Protein AF-A0A1M7K8F2-F1 (afdb_monomer)

Organism: NCBI:txid1419482

Radius of gyration: 27.49 Å; Cα contacts (8 Å, |Δi|>4): 127; chains: 1; bounding box: 49×57×79 Å

Structure (mmCIF, N/CA/C/O backbone):
data_AF-A0A1M7K8F2-F1
#
_entry.id   AF-A0A1M7K8F2-F1
#
loop_
_atom_site.group_PDB
_atom_site.id
_atom_site.type_symbol
_atom_site.label_atom_id
_atom_site.label_alt_id
_atom_site.label_comp_id
_atom_site.label_asym_id
_atom_site.label_entity_id
_atom_site.label_seq_id
_atom_site.pdbx_PDB_ins_code
_atom_site.Cartn_x
_atom_site.Cartn_y
_atom_site.Cartn_z
_atom_site.occupancy
_atom_site.B_iso_or_equiv
_atom_site.auth_seq_id
_atom_site.auth_comp_id
_atom_site.auth_asym_id
_atom_site.auth_atom_id
_atom_site.pdbx_PDB_model_num
ATOM 1 N N . MET A 1 1 ? 11.460 25.717 62.140 1.00 48.34 1 MET A N 1
ATOM 2 C CA . MET A 1 1 ? 11.792 26.849 63.035 1.00 48.34 1 MET A CA 1
ATOM 3 C C . MET A 1 1 ? 12.658 27.794 62.209 1.00 48.34 1 MET A C 1
ATOM 5 O O . MET A 1 1 ? 13.807 27.463 61.993 1.00 48.34 1 MET A O 1
ATOM 9 N N . THR A 1 2 ? 12.064 28.685 61.417 1.00 43.78 2 THR A N 1
ATOM 10 C CA . THR A 1 2 ? 11.869 30.144 61.643 1.00 43.78 2 THR A CA 1
ATOM 11 C C . THR A 1 2 ? 10.745 30.591 60.680 1.00 43.78 2 THR A C 1
ATOM 13 O O . THR A 1 2 ? 10.790 30.205 59.523 1.00 43.78 2 THR A O 1
ATOM 16 N N . ARG A 1 3 ? 9.577 31.144 61.035 1.00 50.84 3 ARG A N 1
ATOM 17 C CA . ARG A 1 3 ? 9.120 32.320 61.807 1.00 50.84 3 ARG A CA 1
ATOM 18 C C . ARG A 1 3 ? 9.377 33.700 61.166 1.00 50.84 3 ARG A C 1
ATOM 20 O O . ARG A 1 3 ? 10.525 34.090 61.003 1.00 50.84 3 ARG A O 1
ATOM 27 N N . TYR A 1 4 ? 8.246 34.414 61.019 1.00 46.47 4 TYR A N 1
ATOM 28 C CA . TYR A 1 4 ? 7.992 35.843 60.751 1.00 46.47 4 TYR A CA 1
ATOM 29 C C . TYR A 1 4 ? 7.941 36.276 59.281 1.00 46.47 4 TYR A C 1
ATOM 31 O O . TYR A 1 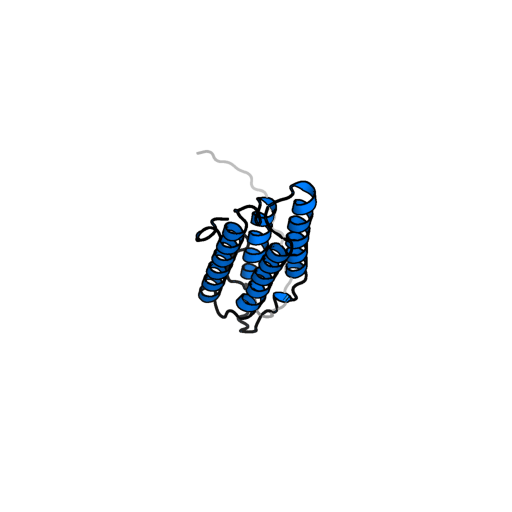4 ? 8.751 35.828 58.487 1.00 46.47 4 TYR A O 1
ATOM 39 N N . LEU A 1 5 ? 7.079 37.192 58.833 1.00 43.78 5 LEU A N 1
ATOM 40 C CA . LEU A 1 5 ? 5.923 37.953 59.353 1.00 43.78 5 LEU A CA 1
ATOM 41 C C . LEU A 1 5 ? 5.702 39.003 58.256 1.00 43.78 5 LEU A C 1
ATOM 43 O O . LEU A 1 5 ? 6.679 39.645 57.914 1.00 43.78 5 LEU A O 1
ATOM 47 N N . PHE A 1 6 ? 4.494 39.214 57.736 1.00 46.34 6 PHE A N 1
ATOM 48 C CA . PHE A 1 6 ? 4.001 40.568 57.441 1.00 46.34 6 PHE A CA 1
ATOM 49 C C . PHE A 1 6 ? 2.495 40.517 57.172 1.00 46.34 6 PHE A C 1
ATOM 51 O O . PHE A 1 6 ? 2.020 39.960 56.188 1.00 46.34 6 PHE A O 1
ATOM 58 N N . LEU A 1 7 ? 1.762 41.085 58.127 1.00 42.31 7 LEU A N 1
ATOM 59 C CA . LEU A 1 7 ? 0.398 41.579 57.991 1.00 42.31 7 LEU A CA 1
ATOM 60 C C . LEU A 1 7 ? 0.389 42.745 57.003 1.00 42.31 7 LEU A C 1
ATOM 62 O O . LEU A 1 7 ? 1.168 43.665 57.213 1.00 42.31 7 LEU A O 1
ATOM 66 N N . PHE A 1 8 ? -0.555 42.774 56.061 1.00 46.88 8 PHE A N 1
ATOM 67 C CA . PHE A 1 8 ? -1.250 44.006 55.680 1.00 46.88 8 PHE A CA 1
ATOM 68 C C . PHE A 1 8 ? -2.679 43.694 55.210 1.00 46.88 8 PHE A C 1
ATOM 70 O O . PHE A 1 8 ? -2.913 42.813 54.388 1.00 46.88 8 PHE A O 1
ATOM 77 N N . PHE A 1 9 ? -3.614 44.431 55.817 1.00 37.81 9 PHE A N 1
ATOM 78 C CA . PHE A 1 9 ? -4.986 44.710 55.384 1.00 37.81 9 PHE A CA 1
ATOM 79 C C . PHE A 1 9 ? -5.056 44.890 53.852 1.00 37.81 9 PHE A C 1
ATOM 81 O O . PHE A 1 9 ? -4.142 45.461 53.272 1.00 37.81 9 PHE A O 1
ATOM 88 N N . THR A 1 10 ? -6.115 44.474 53.159 1.00 49.03 10 THR A N 1
ATOM 89 C CA . THR A 1 10 ? -7.375 45.226 53.139 1.00 49.03 10 THR A CA 1
ATOM 90 C C . THR A 1 10 ? -8.569 44.352 52.752 1.00 49.03 10 THR A C 1
ATOM 92 O O . THR A 1 10 ? -8.575 43.637 51.755 1.00 49.03 10 THR A O 1
ATOM 95 N N . ILE A 1 11 ? -9.627 44.477 53.548 1.00 48.84 11 ILE A N 1
ATOM 96 C CA . ILE A 1 11 ? -10.985 44.078 53.193 1.00 48.84 11 ILE A CA 1
ATOM 97 C C . ILE A 1 11 ? -11.514 45.150 52.237 1.00 48.84 11 ILE A C 1
ATOM 99 O O . ILE A 1 11 ? -11.590 46.316 52.621 1.00 48.84 11 ILE A O 1
ATOM 103 N N . TYR A 1 12 ? -11.897 44.766 51.021 1.00 49.38 12 TYR A N 1
ATOM 104 C CA . TYR A 1 12 ? -12.789 45.573 50.193 1.00 49.38 12 TYR A CA 1
ATOM 105 C C . TYR A 1 12 ? -14.071 44.783 49.954 1.00 49.38 12 TYR A C 1
ATOM 107 O O . TYR A 1 12 ? -14.086 43.753 49.284 1.00 49.38 12 TYR A O 1
ATOM 115 N N . LEU A 1 13 ? -15.143 45.276 50.569 1.00 47.03 13 LEU A N 1
ATOM 116 C CA . LEU A 1 13 ? -16.511 44.896 50.271 1.00 47.03 13 LEU A CA 1
ATOM 117 C C . LEU A 1 13 ? -16.896 45.544 48.941 1.00 47.03 13 LEU A C 1
ATOM 119 O O . LEU A 1 13 ? -16.838 46.764 48.814 1.00 47.03 13 LEU A O 1
ATOM 123 N N . PHE A 1 14 ? -17.365 44.742 47.994 1.00 49.53 14 PHE A N 1
ATOM 124 C CA . PHE A 1 14 ? -18.371 45.195 47.044 1.00 49.53 14 PHE A CA 1
ATOM 125 C C . PHE A 1 14 ? -19.478 44.150 47.005 1.00 49.53 14 PHE A C 1
ATOM 127 O O . PHE A 1 14 ? -19.332 43.066 46.446 1.00 49.53 14 PHE A O 1
ATOM 134 N N . SER A 1 15 ? -20.591 44.493 47.650 1.00 44.72 15 SER A N 1
ATOM 135 C CA . SER A 1 15 ? -21.885 43.904 47.347 1.00 44.72 15 SER A CA 1
ATOM 136 C C . SER A 1 15 ? -22.266 44.287 45.921 1.00 44.72 15 SER A C 1
ATOM 138 O O . SER A 1 15 ? -22.309 45.471 45.593 1.00 44.72 15 SER A O 1
ATOM 140 N N . CYS A 1 16 ? -22.638 43.305 45.110 1.00 41.59 16 CYS A N 1
ATOM 141 C CA . CYS A 1 16 ? -23.714 43.491 44.149 1.00 41.59 16 CYS A CA 1
ATOM 142 C C . CYS A 1 16 ? -24.515 42.188 44.077 1.00 41.59 16 CYS A C 1
ATOM 144 O O . CYS A 1 16 ? -23.969 41.107 43.873 1.00 41.59 16 CYS A O 1
ATOM 146 N N . THR A 1 17 ? -25.805 42.302 44.362 1.00 42.09 17 THR A N 1
ATOM 147 C CA . THR A 1 17 ? -26.803 41.232 44.342 1.00 42.09 17 THR A CA 1
ATOM 148 C C . THR A 1 17 ? -27.355 41.002 42.933 1.00 42.09 17 THR A C 1
ATOM 150 O O . THR A 1 17 ? -27.396 41.934 42.136 1.00 42.09 17 THR A O 1
ATOM 153 N N . GLN A 1 18 ? -27.940 39.807 42.742 1.00 41.94 18 GLN A N 1
ATOM 154 C CA . GLN A 1 18 ? -28.848 39.381 41.653 1.00 41.94 18 GLN A CA 1
ATOM 155 C C . GLN A 1 18 ? -28.118 38.882 40.384 1.00 41.94 18 GLN A C 1
ATOM 157 O O . GLN A 1 18 ? -27.240 39.549 39.869 1.00 41.94 18 GLN A O 1
ATOM 162 N N . THR A 1 19 ? -28.385 37.706 39.803 1.00 33.41 19 THR A N 1
ATOM 163 C CA . THR A 1 19 ? -29.637 36.940 39.703 1.00 33.41 19 THR A CA 1
ATOM 164 C C . THR A 1 19 ? -29.328 35.452 39.484 1.00 33.41 19 THR A C 1
ATOM 166 O O . THR A 1 19 ? -28.382 35.091 38.794 1.00 33.41 19 THR A O 1
ATOM 169 N N . ARG A 1 20 ? -30.169 34.603 40.071 1.00 33.69 20 ARG A N 1
ATOM 170 C CA . ARG A 1 20 ? -30.313 33.158 39.851 1.00 33.69 20 ARG A CA 1
ATOM 171 C C . ARG A 1 20 ? -30.561 32.846 38.366 1.00 33.69 20 ARG A C 1
ATOM 173 O O . ARG A 1 20 ? -31.420 33.500 37.789 1.00 33.69 20 ARG A O 1
ATOM 180 N N . ASN A 1 21 ? -29.871 31.854 37.795 1.00 34.22 21 ASN A N 1
ATOM 181 C CA . ASN A 1 21 ? -30.407 30.877 36.832 1.00 34.22 21 ASN A CA 1
ATOM 182 C C . ASN A 1 21 ? -29.383 29.763 36.548 1.00 34.22 21 ASN A C 1
ATOM 184 O O . ASN A 1 21 ? -28.180 29.959 36.680 1.00 34.22 21 ASN A O 1
ATOM 188 N N . ASN A 1 22 ? -29.942 28.594 36.252 1.00 35.78 22 ASN A N 1
ATOM 189 C CA . ASN A 1 22 ? -29.397 27.245 36.365 1.00 35.78 22 ASN A CA 1
ATOM 190 C C . ASN A 1 22 ? -28.173 26.914 35.495 1.00 35.78 22 ASN A C 1
ATOM 192 O O . ASN A 1 22 ? -28.022 27.437 34.396 1.00 35.78 22 ASN A O 1
ATOM 196 N N . ASP A 1 23 ? -27.387 25.973 36.027 1.00 39.06 23 ASP A N 1
ATOM 197 C CA . ASP A 1 23 ? -26.801 24.782 35.399 1.00 39.06 23 ASP A CA 1
ATOM 198 C C . ASP A 1 23 ? -26.534 24.801 33.887 1.00 39.06 23 ASP A C 1
ATOM 200 O O . ASP A 1 23 ? -27.443 24.910 33.069 1.00 39.06 23 ASP A O 1
ATOM 204 N N . ILE A 1 24 ? -25.283 24.516 33.522 1.00 41.41 24 ILE A N 1
ATOM 205 C CA . ILE A 1 24 ? -24.857 23.222 32.955 1.00 41.41 24 ILE A CA 1
ATOM 206 C C . ILE A 1 24 ? -23.354 23.352 32.674 1.00 41.41 24 ILE A C 1
ATOM 208 O O . ILE A 1 24 ? -22.915 24.066 31.774 1.00 41.41 24 ILE A O 1
ATOM 212 N N . SER A 1 25 ? -22.550 22.655 33.472 1.00 41.16 25 SER A N 1
ATOM 213 C CA . SER A 1 25 ? -21.212 22.237 33.073 1.00 41.16 25 SER A CA 1
ATOM 214 C C . SER A 1 25 ? -21.362 21.268 31.904 1.00 41.16 25 SER A C 1
ATOM 216 O O . SER A 1 25 ? -21.952 20.204 32.082 1.00 41.16 25 SER A O 1
ATOM 218 N N . ASN A 1 26 ? -20.837 21.613 30.731 1.00 34.97 26 ASN A N 1
ATOM 219 C CA . ASN A 1 26 ? -20.597 20.618 29.697 1.00 34.97 26 ASN A CA 1
ATOM 220 C C . ASN A 1 26 ? -19.112 20.628 29.351 1.00 34.97 26 ASN A C 1
ATOM 222 O O . ASN A 1 26 ? -18.617 21.481 28.614 1.00 34.97 26 ASN A O 1
ATOM 226 N N . GLU A 1 27 ? -18.410 19.684 29.971 1.00 35.28 27 GLU A N 1
ATOM 227 C CA . GLU A 1 27 ? -17.186 19.104 29.445 1.00 35.28 27 GLU A CA 1
ATOM 228 C C . GLU A 1 27 ? -17.454 18.734 27.982 1.00 35.28 27 GLU A C 1
ATOM 230 O O . GLU A 1 27 ? -18.367 17.964 27.695 1.00 35.28 27 GLU A O 1
ATOM 235 N N . ASN A 1 28 ? -16.695 19.288 27.035 1.00 37.31 28 ASN A N 1
ATOM 236 C CA . ASN A 1 28 ? -16.722 18.777 25.667 1.00 37.31 28 ASN A CA 1
ATOM 237 C C . ASN A 1 28 ? -15.988 17.435 25.656 1.00 37.31 28 ASN A C 1
ATOM 239 O O . ASN A 1 28 ? -14.801 17.335 25.358 1.00 37.31 28 ASN A O 1
ATOM 243 N N . THR A 1 29 ? -16.735 16.411 26.052 1.00 36.47 29 THR A N 1
ATOM 244 C CA . THR A 1 29 ? -16.447 15.003 25.859 1.00 36.47 29 THR A CA 1
ATOM 245 C C . THR A 1 29 ? -16.187 14.761 24.375 1.00 36.47 29 THR A C 1
ATOM 247 O O . THR A 1 29 ? -16.980 15.169 23.524 1.00 36.47 29 THR A O 1
ATOM 250 N N . HIS A 1 30 ? -15.089 14.067 24.075 1.00 46.69 30 HIS A N 1
ATOM 251 C CA . HIS A 1 30 ? -14.879 13.379 22.807 1.00 46.69 30 HIS A CA 1
ATOM 252 C C . HIS A 1 30 ? -16.134 12.570 22.458 1.00 46.69 30 HIS A C 1
ATOM 254 O O . HIS A 1 30 ? -16.370 11.494 23.008 1.00 46.69 30 HIS A O 1
ATOM 260 N N . GLN A 1 31 ? -16.964 13.097 21.559 1.00 37.50 31 GLN A N 1
ATOM 261 C CA . GLN A 1 31 ? -18.094 12.355 21.026 1.00 37.50 31 GLN A CA 1
ATOM 262 C C . GLN A 1 31 ? -17.580 11.402 19.955 1.00 37.50 31 GLN A C 1
ATOM 264 O O . GLN A 1 31 ? -17.405 11.747 18.789 1.00 37.50 31 GLN A O 1
ATOM 269 N N . HIS A 1 32 ? -17.333 10.178 20.407 1.00 45.66 32 HIS A N 1
ATOM 270 C CA . HIS A 1 32 ? -17.254 8.979 19.596 1.00 45.66 32 HIS A CA 1
ATOM 271 C C . HIS A 1 32 ? -18.596 8.781 18.872 1.00 45.66 32 HIS A C 1
ATOM 273 O O . HIS A 1 32 ? -19.547 8.218 19.420 1.00 45.66 32 HIS A O 1
ATOM 279 N N . MET A 1 33 ? -18.689 9.282 17.641 1.00 36.75 33 MET A N 1
ATOM 280 C CA . MET A 1 33 ? -19.826 9.034 16.761 1.00 36.75 33 MET A CA 1
ATOM 281 C C . MET A 1 33 ? -19.588 7.711 16.029 1.00 36.75 33 MET A C 1
ATOM 283 O O . MET A 1 33 ? -18.905 7.654 15.010 1.00 36.75 33 MET A O 1
ATOM 287 N N . SER A 1 34 ? -20.154 6.631 16.569 1.00 49.41 34 SER A N 1
ATOM 288 C CA . SER A 1 34 ? -20.313 5.367 15.849 1.00 49.41 34 SER A CA 1
ATOM 289 C C . SER A 1 34 ? -21.293 5.592 14.697 1.00 49.41 34 SER A C 1
ATOM 291 O O . SER A 1 34 ? -22.508 5.603 14.895 1.00 49.41 34 SER A O 1
ATOM 293 N N . VAL A 1 35 ? -20.767 5.807 13.491 1.00 46.41 35 VAL A N 1
ATOM 294 C CA . VAL A 1 35 ? -21.558 5.733 12.263 1.00 46.41 35 VAL A CA 1
ATOM 295 C C . VAL A 1 35 ? -21.037 4.557 11.462 1.00 46.41 35 VAL A C 1
ATOM 297 O O . VAL A 1 35 ? -19.939 4.584 10.914 1.00 46.41 35 VAL A O 1
ATOM 300 N N . ASN A 1 36 ? -21.849 3.506 11.407 1.00 53.09 36 ASN A N 1
ATOM 301 C CA . ASN A 1 36 ? -21.636 2.325 10.581 1.00 53.09 36 ASN A CA 1
ATOM 302 C C . ASN A 1 36 ? -21.907 2.657 9.098 1.00 53.09 36 ASN A C 1
ATOM 304 O O . ASN A 1 36 ? -22.768 2.067 8.447 1.00 53.09 36 ASN A O 1
ATOM 308 N N . THR A 1 37 ? -21.231 3.682 8.581 1.00 58.94 37 THR A N 1
ATOM 309 C CA . THR A 1 37 ? -21.258 4.080 7.176 1.00 58.94 37 THR A CA 1
ATOM 310 C C . THR A 1 37 ? -19.892 3.823 6.581 1.00 58.94 37 THR A C 1
ATOM 312 O O . THR A 1 37 ? -18.881 4.335 7.058 1.00 58.94 37 THR A O 1
ATOM 315 N N . LYS A 1 38 ? -19.889 3.032 5.510 1.00 77.31 38 LYS A N 1
ATOM 316 C CA . LYS A 1 38 ? -18.788 2.901 4.558 1.00 77.31 38 LYS A CA 1
ATOM 317 C C . LYS A 1 38 ? -18.100 4.261 4.355 1.00 77.31 38 LYS A C 1
ATOM 319 O O . LYS A 1 38 ? -18.762 5.222 3.970 1.00 77.31 38 LYS A O 1
ATOM 324 N N . LEU A 1 39 ? -16.799 4.330 4.632 1.00 87.44 39 LEU A N 1
ATOM 325 C CA . LEU A 1 39 ? -15.990 5.529 4.406 1.00 87.44 39 LEU A CA 1
ATOM 326 C C . LEU A 1 39 ? -15.353 5.399 3.027 1.00 87.44 39 LEU A C 1
ATOM 328 O O . LEU A 1 39 ? -14.716 4.387 2.733 1.00 87.44 39 LEU A O 1
ATOM 332 N N . ASP A 1 40 ? -15.532 6.409 2.187 1.00 91.31 40 ASP A N 1
ATOM 333 C CA . ASP A 1 40 ? -14.996 6.406 0.830 1.00 91.31 40 ASP A CA 1
ATOM 334 C C . ASP A 1 40 ? -13.534 6.868 0.805 1.00 91.31 40 ASP A C 1
ATOM 336 O O . ASP A 1 40 ? -13.217 8.001 0.452 1.00 91.31 40 ASP A O 1
ATOM 340 N N . LEU A 1 41 ? -12.634 5.978 1.223 1.00 90.94 41 LEU A N 1
ATOM 341 C CA . LEU A 1 41 ? -11.194 6.243 1.251 1.00 90.94 41 LEU A CA 1
ATOM 342 C C . LEU A 1 41 ? -10.577 6.340 -0.151 1.00 90.94 41 LEU A C 1
ATOM 344 O O . LEU A 1 41 ? -9.566 7.011 -0.324 1.00 90.94 41 LEU A O 1
ATOM 348 N N . ARG A 1 42 ? -11.178 5.691 -1.158 1.00 88.31 42 ARG A N 1
ATOM 349 C CA . ARG A 1 42 ? -10.641 5.658 -2.528 1.00 88.31 42 ARG A CA 1
ATOM 350 C C . ARG A 1 42 ? -10.731 7.017 -3.228 1.00 88.31 42 ARG A C 1
ATOM 352 O O . ARG A 1 42 ? -9.969 7.266 -4.155 1.00 88.31 42 ARG A O 1
ATOM 359 N N . HIS A 1 43 ? -11.640 7.885 -2.793 1.00 93.38 43 HIS A N 1
ATOM 360 C CA . HIS A 1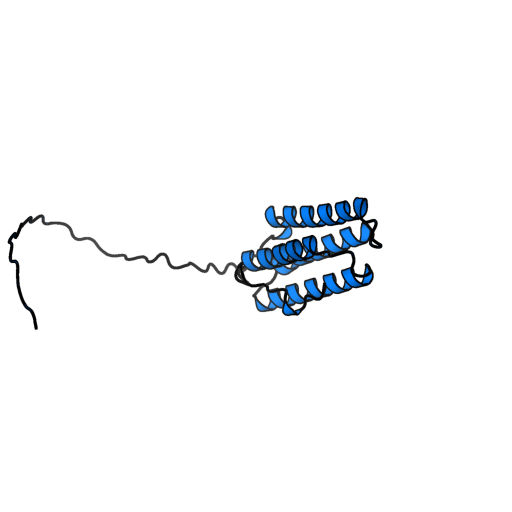 43 ? -11.778 9.245 -3.318 1.00 93.38 43 HIS A CA 1
ATOM 361 C C . HIS A 1 43 ? -11.268 10.319 -2.345 1.00 93.38 43 HIS A C 1
ATOM 363 O O . HIS A 1 43 ? -11.414 11.510 -2.621 1.00 93.38 43 HIS A O 1
ATOM 369 N N . ASP A 1 44 ? -10.656 9.927 -1.221 1.00 96.56 44 ASP A N 1
ATOM 370 C CA . ASP A 1 44 ? -9.984 10.873 -0.331 1.00 96.56 44 ASP A CA 1
ATOM 371 C C . ASP A 1 44 ? -8.782 11.483 -1.063 1.00 96.56 44 ASP A C 1
ATOM 373 O O . ASP A 1 44 ? -7.882 10.775 -1.512 1.00 96.56 44 ASP A O 1
ATOM 377 N N . SER A 1 45 ? -8.767 12.810 -1.204 1.00 96.81 45 SER A N 1
ATOM 378 C CA . SER A 1 45 ? -7.769 13.500 -2.024 1.00 96.81 45 SER A CA 1
ATOM 379 C C . SER A 1 45 ? -6.336 13.284 -1.540 1.00 96.81 45 SER A C 1
ATOM 381 O O . SER A 1 45 ? -5.426 13.264 -2.364 1.00 96.81 45 SER A O 1
ATOM 383 N N . ALA A 1 46 ? -6.124 13.121 -0.228 1.00 97.06 46 ALA A N 1
ATOM 384 C CA . ALA A 1 46 ? -4.793 12.863 0.311 1.00 97.06 46 ALA A CA 1
ATOM 385 C C . ALA A 1 46 ? -4.336 11.440 -0.035 1.00 97.06 46 ALA A C 1
ATOM 387 O O . ALA A 1 46 ? -3.203 11.256 -0.467 1.00 97.06 46 ALA A O 1
ATOM 388 N N . MET A 1 47 ? -5.229 10.450 0.074 1.00 98.19 47 MET A N 1
ATOM 389 C CA . MET A 1 47 ? -4.924 9.063 -0.305 1.00 98.19 47 MET A CA 1
ATOM 390 C C . MET A 1 47 ? -4.665 8.929 -1.811 1.00 98.19 47 MET A C 1
ATOM 392 O O . MET A 1 47 ? -3.715 8.264 -2.219 1.00 98.19 47 MET A O 1
ATOM 396 N N . VAL A 1 48 ? -5.473 9.602 -2.637 1.00 98.00 48 VAL A N 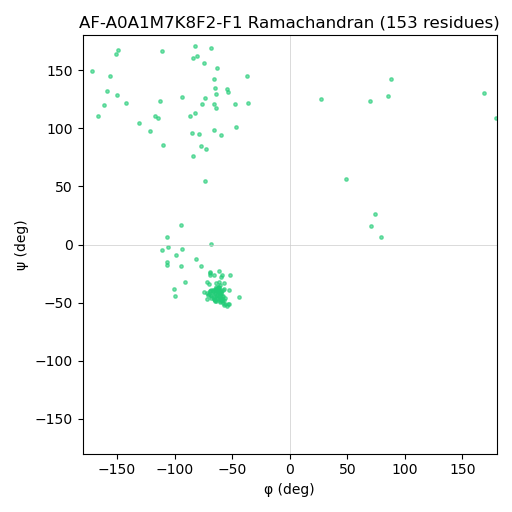1
ATOM 397 C CA . VAL A 1 48 ? -5.295 9.631 -4.097 1.00 98.00 48 VAL A CA 1
ATOM 398 C C . VAL A 1 48 ? -3.968 10.289 -4.478 1.00 98.00 48 VAL A C 1
ATOM 400 O O . VAL A 1 48 ? -3.261 9.762 -5.334 1.00 98.00 48 VAL A O 1
ATOM 403 N N . SER A 1 49 ? -3.615 11.411 -3.838 1.00 98.38 49 SER A N 1
ATOM 404 C CA . SER A 1 49 ? -2.327 12.075 -4.071 1.00 98.38 49 SER A CA 1
ATOM 405 C C . SER A 1 49 ? -1.166 11.151 -3.725 1.00 98.38 49 SER A C 1
ATOM 407 O O . SER A 1 49 ? -0.294 10.950 -4.559 1.00 98.38 49 SER A O 1
ATOM 409 N N . LEU A 1 50 ? -1.202 10.518 -2.550 1.00 98.62 50 LEU A N 1
ATOM 410 C CA . LEU A 1 50 ? -0.114 9.667 -2.077 1.00 98.62 50 LEU A CA 1
ATOM 411 C C . LEU A 1 50 ? 0.096 8.429 -2.965 1.00 98.62 50 LEU A C 1
ATOM 413 O O . LEU A 1 50 ? 1.232 8.087 -3.274 1.00 98.62 50 LEU A O 1
ATOM 417 N N . ILE A 1 51 ? -0.974 7.796 -3.465 1.00 98.75 51 ILE A N 1
ATOM 418 C CA . ILE A 1 51 ? -0.851 6.731 -4.481 1.00 98.75 51 ILE A CA 1
ATOM 419 C C . ILE A 1 51 ? -0.207 7.270 -5.770 1.00 98.75 51 ILE A C 1
ATOM 421 O O . ILE A 1 51 ? 0.639 6.600 -6.369 1.00 98.75 51 ILE A O 1
ATOM 425 N N . GLY A 1 52 ? -0.587 8.478 -6.197 1.00 98.62 52 GLY A N 1
ATOM 426 C CA . GLY A 1 52 ? 0.021 9.153 -7.344 1.00 98.62 52 GLY A CA 1
ATOM 427 C C . GLY A 1 52 ? 1.515 9.427 -7.153 1.00 98.62 52 GLY A C 1
ATOM 428 O O . GLY A 1 52 ? 2.299 9.208 -8.081 1.00 98.62 52 GLY A O 1
ATOM 429 N N . ASP A 1 53 ? 1.913 9.836 -5.951 1.00 98.69 53 ASP A N 1
ATOM 430 C CA . ASP A 1 53 ? 3.304 10.105 -5.584 1.00 98.69 53 ASP A CA 1
ATOM 431 C C . ASP A 1 53 ? 4.125 8.808 -5.541 1.00 98.69 53 ASP A C 1
ATOM 433 O O . ASP A 1 53 ? 5.200 8.748 -6.141 1.00 98.69 53 ASP A O 1
ATOM 437 N N . ILE A 1 54 ? 3.581 7.729 -4.961 1.00 98.75 54 ILE A N 1
ATOM 438 C CA . ILE A 1 54 ? 4.189 6.387 -4.983 1.00 98.75 54 ILE A CA 1
ATOM 439 C C . ILE A 1 54 ? 4.438 5.937 -6.426 1.00 98.75 54 ILE A C 1
ATOM 441 O O . ILE A 1 54 ? 5.565 5.580 -6.778 1.00 98.75 54 ILE A O 1
ATOM 445 N N . LYS A 1 55 ? 3.412 6.009 -7.287 1.00 98.75 55 LYS A N 1
ATOM 446 C CA . LYS A 1 55 ? 3.521 5.632 -8.705 1.00 98.75 55 LYS A CA 1
ATOM 447 C C . LYS A 1 55 ? 4.582 6.460 -9.428 1.00 98.75 55 LYS A C 1
ATOM 449 O O . LYS A 1 55 ? 5.414 5.906 -10.142 1.00 98.75 55 LYS A O 1
ATOM 454 N N . THR A 1 56 ? 4.544 7.779 -9.258 1.00 98.56 56 THR A N 1
ATOM 455 C CA . THR A 1 56 ? 5.490 8.701 -9.903 1.00 98.56 56 THR A CA 1
ATOM 456 C C . THR A 1 56 ? 6.918 8.415 -9.462 1.00 98.56 56 THR A C 1
ATOM 458 O O . THR A 1 56 ? 7.826 8.411 -10.288 1.00 98.56 56 THR A O 1
ATOM 461 N N . SER A 1 57 ? 7.109 8.130 -8.177 1.00 98.25 57 SER A N 1
ATOM 462 C CA . SER A 1 57 ? 8.411 7.822 -7.602 1.00 98.25 57 SER A CA 1
ATOM 463 C C . SER A 1 57 ? 8.988 6.510 -8.152 1.00 98.25 57 SER A C 1
ATOM 465 O O . SER A 1 57 ? 10.130 6.497 -8.609 1.00 98.25 57 SER A O 1
ATOM 467 N N . MET A 1 58 ? 8.183 5.440 -8.232 1.00 98.31 58 MET A N 1
ATOM 468 C CA . MET A 1 58 ? 8.599 4.171 -8.855 1.00 98.31 58 MET A CA 1
ATOM 469 C C . MET A 1 58 ? 8.960 4.356 -10.337 1.00 98.31 58 MET A C 1
ATOM 471 O O . MET A 1 58 ? 10.048 3.988 -10.769 1.00 98.31 58 MET A O 1
ATOM 475 N N . LEU A 1 59 ? 8.095 5.007 -11.122 1.00 98.25 59 LEU A N 1
ATOM 476 C CA . LEU A 1 59 ? 8.383 5.269 -12.539 1.00 98.25 59 LEU A CA 1
ATOM 477 C C . LEU A 1 59 ? 9.629 6.148 -12.722 1.00 98.25 59 LEU A C 1
ATOM 479 O O . LEU A 1 59 ? 10.423 5.910 -13.626 1.00 98.25 59 LEU A O 1
ATOM 483 N N . GLY A 1 60 ? 9.830 7.140 -11.853 1.00 97.75 60 GLY A N 1
ATOM 484 C CA . GLY A 1 60 ? 11.020 7.987 -11.870 1.00 97.75 60 GLY A CA 1
ATOM 485 C C . GLY A 1 60 ? 12.303 7.205 -11.588 1.00 97.75 60 GLY A C 1
ATOM 486 O O . GLY A 1 60 ? 13.321 7.445 -12.236 1.00 97.75 60 GLY A O 1
ATOM 487 N N . TYR A 1 61 ? 12.256 6.234 -10.674 1.00 96.56 61 TYR A N 1
ATOM 488 C CA . TYR A 1 61 ? 13.395 5.362 -10.393 1.00 96.56 61 TYR A CA 1
ATOM 489 C C . TYR A 1 61 ? 13.780 4.504 -11.605 1.00 96.56 61 TYR A C 1
ATOM 491 O O . TYR A 1 61 ? 14.971 4.331 -11.874 1.00 96.56 61 TYR A O 1
ATOM 499 N N . MET A 1 62 ? 12.802 4.043 -12.395 1.00 97.19 62 MET A N 1
ATOM 500 C CA . MET A 1 62 ? 13.066 3.257 -13.608 1.00 97.19 62 MET A CA 1
ATOM 501 C C . ME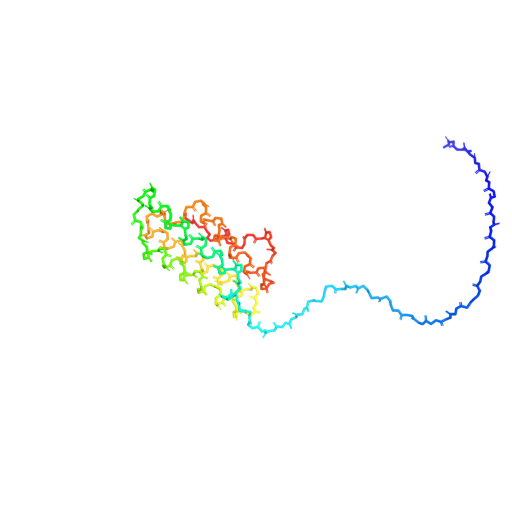T A 1 62 ? 13.964 3.984 -14.619 1.00 97.19 62 MET A C 1
ATOM 503 O O . MET A 1 62 ? 14.842 3.366 -15.228 1.00 97.19 62 MET A O 1
ATOM 507 N N . GLU A 1 63 ? 13.774 5.295 -14.769 1.00 95.50 63 GLU A N 1
ATOM 508 C CA . GLU A 1 63 ? 14.550 6.138 -15.690 1.00 95.50 63 GLU A CA 1
ATOM 509 C C . GLU A 1 63 ? 16.007 6.326 -15.243 1.00 95.50 63 GLU A C 1
ATOM 511 O O . GLU A 1 63 ? 16.880 6.597 -16.068 1.00 95.50 63 GLU A O 1
ATOM 516 N N . ILE A 1 64 ? 16.277 6.193 -13.941 1.00 94.00 64 ILE A N 1
ATOM 517 C CA . ILE A 1 64 ? 17.588 6.478 -13.343 1.00 94.00 64 ILE A CA 1
ATOM 518 C C . ILE A 1 64 ? 18.392 5.194 -13.125 1.00 94.00 64 ILE A C 1
ATOM 520 O O . ILE A 1 64 ? 19.593 5.166 -13.389 1.00 94.00 64 ILE A O 1
ATOM 524 N N . ALA A 1 65 ? 17.747 4.150 -12.606 1.00 95.06 65 ALA A N 1
ATOM 525 C CA . ALA A 1 65 ? 18.417 2.953 -12.108 1.00 95.06 65 ALA A CA 1
ATOM 526 C C . ALA A 1 65 ? 18.267 1.730 -13.020 1.00 95.06 65 ALA A C 1
ATOM 528 O O . ALA A 1 65 ? 19.021 0.774 -12.857 1.00 95.06 65 ALA A O 1
ATOM 529 N N . HIS A 1 66 ? 17.332 1.761 -13.977 1.00 94.88 66 HIS A N 1
ATOM 530 C CA . HIS A 1 66 ? 17.030 0.640 -14.876 1.00 94.88 66 HIS A CA 1
ATOM 531 C C . HIS A 1 66 ? 16.840 -0.706 -14.138 1.00 94.88 66 HIS A C 1
ATOM 533 O O . HIS A 1 66 ? 17.555 -1.669 -14.426 1.00 94.88 66 HIS A O 1
ATOM 539 N N . PRO A 1 67 ? 15.905 -0.771 -13.172 1.00 96.19 67 PRO A N 1
ATOM 540 C CA . PRO A 1 67 ? 15.622 -1.980 -12.412 1.00 96.19 67 PRO A CA 1
ATOM 541 C C . PRO A 1 67 ? 14.980 -3.060 -13.292 1.00 96.19 67 PRO A C 1
ATOM 543 O O . PRO A 1 67 ? 14.552 -2.806 -14.420 1.00 96.19 67 PRO A O 1
ATOM 546 N N . GLU A 1 68 ? 14.883 -4.274 -12.756 1.00 94.69 68 GLU A N 1
ATOM 547 C CA . GLU A 1 68 ? 14.297 -5.419 -13.462 1.00 94.69 68 GLU A CA 1
ATOM 548 C C . GLU A 1 68 ? 12.761 -5.385 -13.501 1.00 94.69 68 GLU A C 1
ATOM 550 O O . GLU A 1 68 ? 12.156 -6.044 -14.350 1.00 94.69 68 GLU A O 1
ATOM 555 N N . TYR A 1 69 ? 12.125 -4.607 -12.619 1.00 97.62 69 TYR A N 1
ATOM 556 C CA . TYR A 1 69 ? 10.674 -4.452 -12.616 1.00 97.62 69 TYR A CA 1
ATOM 557 C C . TYR A 1 69 ? 10.182 -3.563 -13.761 1.00 97.62 69 TYR A C 1
ATOM 559 O O . TYR A 1 69 ? 10.886 -2.706 -14.301 1.00 97.62 69 TYR A O 1
ATOM 567 N N . THR A 1 70 ? 8.921 -3.757 -14.126 1.00 98.25 70 THR A N 1
ATOM 568 C CA . THR A 1 70 ? 8.278 -3.100 -15.261 1.00 98.25 70 THR A CA 1
ATOM 569 C C . THR A 1 70 ? 7.215 -2.100 -14.814 1.00 98.25 70 THR A C 1
ATOM 571 O O . THR A 1 70 ? 6.719 -2.132 -13.690 1.00 98.25 70 THR A O 1
ATOM 574 N N . ALA A 1 71 ? 6.770 -1.245 -15.737 1.00 98.38 71 ALA A N 1
ATOM 575 C CA . ALA A 1 71 ? 5.626 -0.368 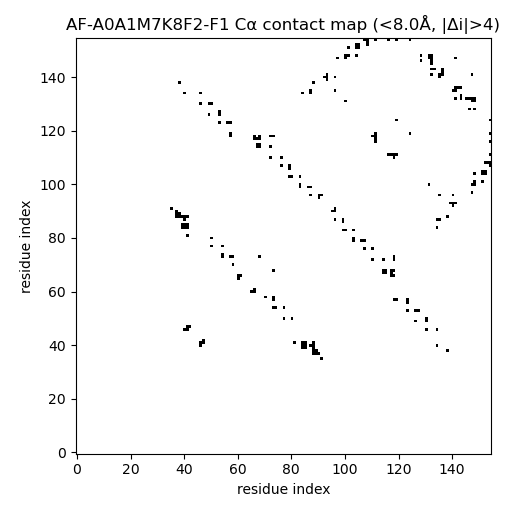-15.490 1.00 98.38 71 ALA A CA 1
ATOM 576 C C . ALA A 1 71 ? 4.343 -1.152 -15.134 1.00 98.38 71 ALA A C 1
ATOM 578 O O . ALA A 1 71 ? 3.492 -0.634 -14.416 1.00 98.38 71 ALA A O 1
ATOM 579 N N . ALA A 1 72 ? 4.219 -2.406 -15.589 1.00 98.56 72 ALA A N 1
ATOM 580 C CA . ALA A 1 72 ? 3.099 -3.268 -15.220 1.00 98.56 72 ALA A CA 1
ATOM 581 C C . ALA A 1 72 ? 3.162 -3.698 -13.745 1.00 98.56 72 ALA A C 1
ATOM 583 O O . ALA A 1 72 ? 2.120 -3.798 -13.101 1.00 98.56 72 ALA A O 1
ATOM 584 N N . ASP A 1 73 ? 4.361 -3.896 -13.192 1.00 98.56 73 ASP A N 1
ATOM 585 C CA . ASP A 1 73 ? 4.546 -4.196 -11.767 1.00 98.56 73 ASP A CA 1
ATOM 586 C C . ASP A 1 73 ? 4.194 -2.974 -10.907 1.00 98.56 73 ASP A C 1
ATOM 588 O O . ASP A 1 73 ? 3.501 -3.103 -9.897 1.00 98.56 73 ASP A O 1
ATOM 592 N N . VAL A 1 74 ? 4.560 -1.769 -11.363 1.00 98.75 74 VAL A N 1
ATOM 593 C CA . VAL A 1 74 ? 4.140 -0.503 -10.735 1.00 98.75 74 VAL A CA 1
ATOM 594 C C . VAL A 1 74 ? 2.617 -0.355 -10.751 1.00 98.75 74 VAL A C 1
ATOM 596 O O . VAL A 1 74 ? 2.010 -0.047 -9.724 1.00 98.75 74 VAL A O 1
ATOM 599 N N . ASP A 1 75 ? 1.973 -0.605 -11.893 1.00 98.81 75 ASP A N 1
ATOM 600 C CA . ASP A 1 75 ? 0.512 -0.562 -11.992 1.00 98.81 75 ASP A CA 1
ATOM 601 C C . ASP A 1 75 ? -0.148 -1.606 -11.080 1.00 98.81 75 ASP A C 1
ATOM 603 O O . ASP A 1 75 ? -1.174 -1.325 -10.458 1.00 98.81 75 ASP A O 1
ATOM 607 N N . HIS A 1 76 ? 0.454 -2.787 -10.926 1.00 98.81 76 HIS A N 1
ATOM 608 C CA . HIS A 1 76 ? -0.041 -3.806 -10.006 1.00 98.81 76 HIS A CA 1
ATOM 609 C C . HIS A 1 76 ? 0.085 -3.368 -8.540 1.00 98.81 76 HIS A C 1
ATOM 611 O O . HIS A 1 76 ? -0.856 -3.560 -7.767 1.00 98.81 76 HIS A O 1
ATOM 617 N N . CYS A 1 77 ? 1.186 -2.710 -8.164 1.00 98.81 77 CYS A N 1
ATOM 618 C CA . CYS A 1 77 ? 1.322 -2.104 -6.841 1.00 98.81 77 CYS A CA 1
ATOM 619 C C . CYS A 1 77 ? 0.190 -1.100 -6.589 1.00 98.81 77 CYS A C 1
ATOM 621 O O . CYS A 1 77 ? -0.491 -1.177 -5.568 1.00 98.81 77 CYS A O 1
ATOM 623 N N . VAL A 1 78 ? -0.077 -0.206 -7.544 1.00 98.81 78 VAL A N 1
ATOM 624 C CA . VAL A 1 78 ? -1.166 0.780 -7.447 1.00 98.81 78 VAL A CA 1
ATOM 625 C C . VAL A 1 78 ? -2.523 0.104 -7.263 1.00 98.81 78 VAL A C 1
ATOM 627 O O . VAL A 1 78 ? -3.290 0.507 -6.389 1.00 98.81 78 VAL A O 1
ATOM 630 N N . VAL A 1 79 ? -2.807 -0.959 -8.020 1.00 98.81 79 VAL A N 1
ATOM 631 C CA . VAL A 1 79 ? -4.048 -1.735 -7.870 1.00 98.81 79 VAL A CA 1
ATOM 632 C C . VAL A 1 79 ? -4.179 -2.312 -6.459 1.00 98.81 79 VAL A C 1
ATOM 634 O O . VAL A 1 79 ? -5.246 -2.186 -5.860 1.00 98.81 79 VAL A O 1
ATOM 637 N N . ILE A 1 80 ? -3.112 -2.881 -5.887 1.00 98.88 80 ILE A N 1
ATOM 638 C CA . ILE A 1 80 ? -3.131 -3.411 -4.512 1.00 98.88 80 ILE A CA 1
ATOM 639 C C . ILE A 1 80 ? -3.476 -2.305 -3.500 1.00 98.88 80 ILE A C 1
ATOM 641 O O . ILE A 1 80 ? -4.281 -2.529 -2.591 1.00 98.88 80 ILE A O 1
ATOM 645 N N . LEU A 1 81 ? -2.917 -1.104 -3.666 1.00 98.81 81 LEU A N 1
ATOM 646 C CA . LEU A 1 81 ? -3.184 0.033 -2.780 1.00 98.81 81 LEU A CA 1
ATOM 647 C C . LEU A 1 81 ? -4.621 0.566 -2.935 1.00 98.81 81 LEU A C 1
ATOM 649 O O . LEU A 1 81 ? -5.287 0.860 -1.941 1.00 98.81 81 LEU A O 1
ATOM 653 N N . GLU A 1 82 ? -5.154 0.639 -4.155 1.00 98.62 82 GLU A N 1
ATOM 654 C CA . GLU A 1 82 ? -6.555 1.023 -4.382 1.00 98.62 82 GLU A CA 1
ATOM 655 C C . GLU A 1 82 ? -7.551 -0.016 -3.834 1.00 98.62 82 GLU A C 1
ATOM 657 O O . GLU A 1 82 ? -8.598 0.339 -3.269 1.00 98.62 82 GLU A O 1
ATOM 662 N N . GLU A 1 83 ? -7.231 -1.306 -3.977 1.00 98.69 83 GLU A N 1
ATOM 663 C CA . GLU A 1 83 ? -7.987 -2.407 -3.377 1.00 98.69 83 GLU A CA 1
ATOM 664 C C . GLU A 1 83 ? -8.002 -2.289 -1.852 1.00 98.69 83 GLU A C 1
ATOM 666 O O . GLU A 1 83 ? -9.060 -2.445 -1.231 1.00 98.69 83 GLU A O 1
ATOM 671 N N . TYR A 1 84 ? -6.858 -1.969 -1.243 1.00 98.69 84 TYR A N 1
ATOM 672 C CA . TYR A 1 84 ? -6.755 -1.725 0.191 1.00 98.69 84 TYR A CA 1
ATOM 673 C C . TYR A 1 84 ? -7.705 -0.610 0.646 1.00 98.69 84 TYR A C 1
ATOM 675 O O . TYR A 1 84 ? -8.540 -0.846 1.519 1.00 98.69 84 TYR A O 1
ATOM 683 N N . LEU A 1 85 ? -7.673 0.568 0.012 1.00 98.56 85 LEU A N 1
ATOM 684 C CA . LEU A 1 85 ? -8.560 1.681 0.383 1.00 98.56 85 LEU A CA 1
ATOM 685 C C . LEU A 1 85 ? -10.044 1.311 0.239 1.00 98.56 85 LEU A C 1
ATOM 687 O O . LEU A 1 85 ? -10.867 1.647 1.093 1.00 98.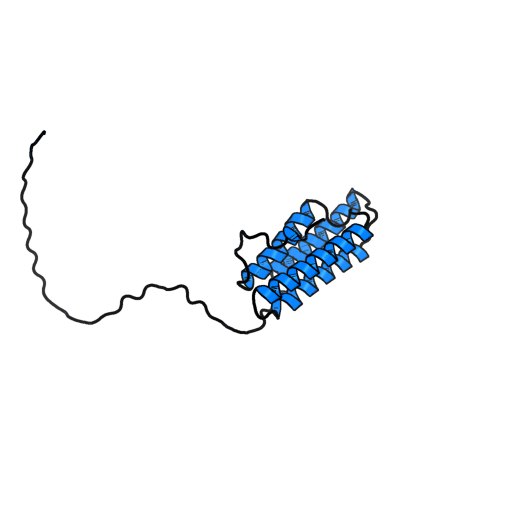56 85 LEU A O 1
ATOM 691 N N . THR A 1 86 ? -10.395 0.581 -0.820 1.00 97.88 86 THR A N 1
ATOM 692 C CA . THR A 1 86 ? -11.775 0.139 -1.073 1.00 97.88 86 THR A CA 1
ATOM 693 C C . THR A 1 86 ? -12.267 -0.845 -0.011 1.00 97.88 86 THR A C 1
ATOM 695 O O . THR A 1 86 ? -13.386 -0.721 0.505 1.00 97.88 86 THR A O 1
ATOM 698 N N . THR A 1 87 ? -11.438 -1.839 0.307 1.00 98.00 87 THR A N 1
ATOM 699 C CA . THR A 1 87 ? -11.773 -2.909 1.253 1.00 98.00 87 THR A CA 1
ATOM 700 C C . THR A 1 87 ? -11.793 -2.389 2.683 1.00 98.00 87 THR A C 1
ATOM 702 O O . THR A 1 87 ? -12.797 -2.583 3.373 1.00 98.00 87 THR A O 1
ATOM 705 N N . LEU A 1 88 ? -10.773 -1.630 3.094 1.00 98.06 88 LEU A N 1
ATOM 706 C CA . LEU A 1 88 ? -10.734 -0.972 4.398 1.00 98.06 88 LEU A CA 1
ATOM 707 C C . LEU A 1 88 ? -11.909 -0.007 4.557 1.00 98.06 88 LEU A C 1
ATOM 709 O O . LEU A 1 88 ? -12.571 -0.010 5.591 1.00 98.06 88 LEU A O 1
ATOM 713 N N . GLY A 1 89 ? -12.255 0.747 3.508 1.00 96.75 89 GLY A N 1
ATOM 714 C CA . GLY A 1 89 ? -13.418 1.639 3.463 1.00 96.75 89 GLY A CA 1
ATOM 715 C C . GLY A 1 89 ? -14.738 0.967 3.863 1.00 96.75 89 GLY A C 1
ATOM 716 O O . GLY A 1 89 ? -15.634 1.619 4.408 1.00 96.75 89 GLY A O 1
ATOM 717 N N . SER A 1 90 ? -14.836 -0.349 3.678 1.00 96.06 90 SER A N 1
ATOM 718 C CA . SER A 1 90 ? -16.015 -1.164 3.994 1.00 96.06 90 SER A CA 1
ATOM 719 C C . SER A 1 90 ? -15.858 -2.031 5.254 1.00 96.06 90 SER A C 1
ATOM 721 O O . SER A 1 90 ? -16.809 -2.712 5.629 1.00 96.06 90 SER A O 1
ATOM 723 N N . ALA A 1 91 ? -14.694 -2.013 5.907 1.00 96.81 91 ALA A N 1
ATOM 724 C CA . ALA A 1 91 ? -14.433 -2.758 7.135 1.00 96.81 91 ALA A CA 1
ATOM 725 C C . ALA A 1 91 ? -15.288 -2.241 8.303 1.00 96.81 91 ALA A C 1
ATOM 727 O O . ALA A 1 91 ? -15.528 -1.031 8.421 1.00 96.81 91 ALA A O 1
ATOM 728 N N . ALA A 1 92 ? -15.745 -3.171 9.144 1.00 95.69 92 ALA A N 1
ATOM 729 C CA . ALA A 1 92 ? -16.714 -2.906 10.208 1.00 95.69 92 ALA A CA 1
ATOM 730 C C . ALA A 1 92 ? -16.051 -2.536 11.540 1.00 95.69 92 ALA A C 1
ATOM 732 O O . ALA A 1 92 ? -16.605 -1.750 12.307 1.00 95.69 92 ALA A O 1
ATOM 733 N N . ASP A 1 93 ? -14.876 -3.100 11.810 1.00 96.31 93 ASP A N 1
ATOM 734 C CA . ASP A 1 93 ? -14.193 -2.982 13.095 1.00 96.31 93 ASP A CA 1
ATOM 735 C C . ASP A 1 93 ? -12.660 -3.074 12.947 1.00 96.31 93 ASP A C 1
ATOM 737 O O . ASP A 1 93 ? -12.173 -3.547 11.910 1.00 96.31 93 ASP A O 1
ATOM 741 N N . PRO A 1 94 ? -11.893 -2.659 13.977 1.00 97.44 94 PRO A N 1
ATOM 742 C CA . PRO A 1 94 ? -10.433 -2.684 13.937 1.00 97.44 94 PRO A CA 1
ATOM 743 C C . PRO A 1 94 ? -9.829 -4.065 13.666 1.00 97.44 94 PRO A C 1
ATOM 745 O O . PRO A 1 94 ? -8.820 -4.151 12.975 1.00 97.44 94 PRO A O 1
ATOM 748 N N . SER A 1 95 ? -10.453 -5.153 14.134 1.00 98.00 95 SER A N 1
ATOM 749 C CA . SER A 1 95 ? -9.949 -6.511 13.888 1.00 98.00 95 SER A CA 1
ATOM 750 C C . SER A 1 95 ? -10.024 -6.855 12.402 1.00 98.00 95 SER A C 1
ATOM 752 O O . SER A 1 95 ? -9.047 -7.327 11.823 1.00 98.00 95 SER A O 1
ATOM 754 N N . SER A 1 96 ? -11.162 -6.573 11.762 1.00 97.94 96 SER A N 1
ATOM 755 C CA . SER A 1 96 ? -11.318 -6.749 10.315 1.00 97.94 96 SER A CA 1
ATOM 756 C C . SER A 1 96 ? -10.393 -5.822 9.517 1.00 97.94 96 SER A C 1
ATOM 758 O O . SER A 1 96 ? -9.898 -6.208 8.458 1.00 97.94 96 SER A O 1
ATOM 760 N N . GLY A 1 97 ? -10.128 -4.618 10.037 1.00 98.12 97 GLY A N 1
ATOM 761 C CA . GLY A 1 97 ? -9.166 -3.678 9.472 1.00 98.12 97 GLY A CA 1
ATOM 762 C C . GLY A 1 97 ? -7.739 -4.220 9.496 1.00 98.12 97 GLY A C 1
ATOM 763 O O . GLY A 1 97 ? -7.068 -4.208 8.467 1.00 98.12 97 GLY A O 1
ATOM 764 N N . LEU A 1 98 ? -7.304 -4.772 10.627 1.00 98.38 98 LEU A N 1
ATOM 765 C CA . LEU A 1 98 ? -5.971 -5.351 10.784 1.00 98.38 98 LEU A CA 1
ATOM 766 C C . LEU A 1 98 ? -5.762 -6.571 9.872 1.00 98.38 98 LEU A C 1
ATOM 768 O O . LEU A 1 98 ? -4.719 -6.704 9.235 1.00 98.38 98 LEU A O 1
ATOM 772 N N . ASP A 1 99 ? -6.785 -7.415 9.713 1.00 98.62 99 ASP A N 1
ATOM 773 C CA . ASP A 1 99 ? -6.755 -8.525 8.752 1.00 98.62 99 ASP A CA 1
ATOM 774 C C . ASP A 1 99 ? -6.590 -8.045 7.300 1.00 98.62 99 ASP A C 1
ATOM 776 O O . ASP A 1 99 ? -5.946 -8.715 6.486 1.00 98.62 99 ASP A O 1
ATOM 780 N N . ILE A 1 100 ? -7.196 -6.906 6.947 1.00 98.81 100 ILE A N 1
ATOM 781 C CA . ILE A 1 100 ? -7.040 -6.279 5.629 1.00 98.81 100 ILE A CA 1
ATOM 782 C C . ILE A 1 100 ? -5.616 -5.743 5.470 1.00 98.81 100 ILE A C 1
ATOM 784 O O . ILE A 1 100 ? -4.992 -6.025 4.449 1.00 98.81 100 ILE A O 1
ATOM 788 N N . VAL A 1 101 ? -5.086 -5.047 6.480 1.00 98.69 101 VAL A N 1
ATOM 789 C CA . VAL A 1 101 ? -3.701 -4.549 6.497 1.00 98.69 101 VAL A CA 1
ATOM 790 C C . VAL A 1 101 ? -2.720 -5.689 6.258 1.00 98.69 101 VAL A C 1
ATOM 792 O O . VAL A 1 101 ? -1.944 -5.634 5.306 1.00 98.69 101 VAL A O 1
ATOM 795 N N . LYS A 1 102 ? -2.820 -6.767 7.041 1.00 98.75 102 LYS A N 1
ATOM 796 C CA . LYS A 1 102 ? -1.988 -7.961 6.884 1.00 98.75 102 LYS A CA 1
ATOM 797 C C . LYS A 1 102 ? -2.018 -8.498 5.456 1.00 98.75 102 LYS A C 1
ATOM 799 O O . LYS A 1 102 ? -0.974 -8.729 4.856 1.00 98.75 102 LYS A O 1
ATOM 804 N N . LYS A 1 103 ? -3.212 -8.696 4.890 1.00 98.81 103 LYS A N 1
ATOM 805 C CA . LYS A 1 103 ? -3.362 -9.215 3.520 1.00 98.81 103 LYS A CA 1
ATOM 806 C C . LYS A 1 103 ? -2.731 -8.288 2.485 1.00 98.81 103 LYS A C 1
ATOM 808 O O . LYS A 1 103 ? -2.126 -8.781 1.539 1.00 98.81 103 LYS A O 1
ATOM 813 N N . THR A 1 104 ? -2.876 -6.977 2.650 1.00 98.81 104 THR A N 1
ATOM 814 C CA . THR A 1 104 ? -2.259 -5.983 1.765 1.00 98.81 104 THR A CA 1
ATOM 815 C C . THR A 1 104 ? -0.740 -6.045 1.844 1.00 98.81 104 THR A C 1
ATOM 817 O O . THR A 1 104 ? -0.097 -6.143 0.805 1.00 98.81 104 THR A O 1
ATOM 820 N N . VAL A 1 105 ? -0.166 -6.052 3.050 1.00 98.75 105 VAL A N 1
ATOM 821 C CA . VAL A 1 105 ? 1.292 -6.112 3.242 1.00 98.75 105 VAL A CA 1
ATOM 822 C C . VAL A 1 105 ? 1.871 -7.388 2.631 1.00 98.75 105 VAL A C 1
ATOM 824 O O . VAL A 1 105 ? 2.830 -7.313 1.873 1.00 98.75 105 VAL A O 1
ATOM 827 N N . LEU A 1 106 ? 1.237 -8.542 2.849 1.00 98.75 106 LEU A N 1
ATOM 828 C CA . LEU A 1 106 ? 1.689 -9.800 2.247 1.00 98.75 106 LEU A CA 1
ATOM 829 C C . LEU A 1 106 ? 1.614 -9.780 0.711 1.00 98.75 106 LEU A C 1
ATOM 831 O O . LEU A 1 106 ? 2.542 -10.232 0.051 1.00 98.75 106 LEU A O 1
ATOM 835 N N . LYS A 1 107 ? 0.557 -9.201 0.119 1.00 98.75 107 LYS A N 1
ATOM 836 C CA . LYS A 1 107 ? 0.480 -9.012 -1.344 1.00 98.75 107 LYS A CA 1
ATOM 837 C C . LYS A 1 107 ? 1.611 -8.122 -1.874 1.00 98.75 107 LYS A C 1
ATOM 839 O O . LYS A 1 107 ? 2.092 -8.357 -2.980 1.00 98.75 107 LYS A O 1
ATOM 844 N N . LEU A 1 108 ? 1.993 -7.091 -1.120 1.00 98.69 108 LEU A N 1
ATOM 845 C CA . LEU A 1 108 ? 3.076 -6.179 -1.487 1.00 98.69 108 LEU A CA 1
ATOM 846 C C . LEU A 1 108 ? 4.444 -6.862 -1.385 1.00 98.69 108 LEU A C 1
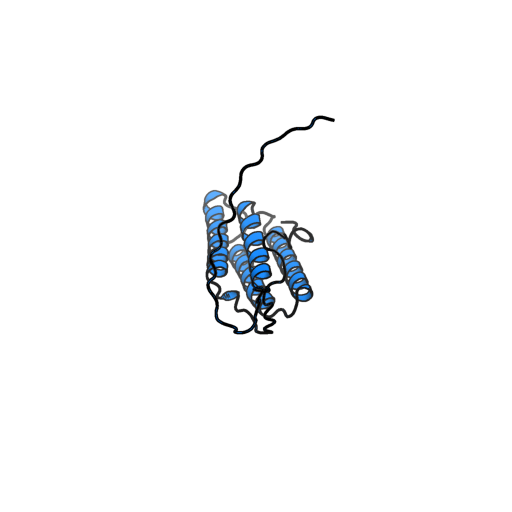ATOM 848 O O . LEU A 1 108 ? 5.230 -6.724 -2.318 1.00 98.69 108 LEU A O 1
ATOM 852 N N . ASN A 1 109 ? 4.697 -7.638 -0.325 1.00 98.38 109 ASN A N 1
ATOM 853 C CA . ASN A 1 109 ? 5.912 -8.453 -0.204 1.00 98.38 109 ASN A CA 1
ATOM 854 C C . ASN A 1 109 ? 6.025 -9.425 -1.392 1.00 98.38 109 ASN A C 1
ATOM 856 O O . ASN A 1 109 ? 7.030 -9.417 -2.096 1.00 98.38 109 ASN A O 1
ATOM 860 N N . ASP A 1 110 ? 4.956 -10.177 -1.689 1.00 98.38 110 ASP A N 1
ATOM 861 C CA . ASP A 1 110 ? 4.913 -11.120 -2.815 1.00 98.38 110 ASP A CA 1
ATOM 862 C C . ASP A 1 110 ? 5.189 -10.439 -4.167 1.00 98.38 110 ASP A C 1
ATOM 864 O O . ASP A 1 110 ? 5.795 -11.031 -5.065 1.00 98.38 110 ASP A O 1
ATOM 868 N N . LEU A 1 111 ? 4.672 -9.223 -4.368 1.00 98.38 111 LEU A N 1
ATOM 869 C CA . LEU A 1 111 ? 4.905 -8.454 -5.589 1.00 98.38 111 LEU A CA 1
ATOM 870 C C . LEU A 1 111 ? 6.356 -7.972 -5.666 1.00 98.38 111 LEU A C 1
ATOM 872 O O . LEU A 1 111 ? 6.969 -8.061 -6.733 1.00 98.38 111 LEU A O 1
ATOM 876 N N . ASN A 1 112 ? 6.904 -7.486 -4.550 1.00 98.00 112 ASN A N 1
ATOM 877 C CA . ASN A 1 112 ? 8.288 -7.037 -4.496 1.00 98.00 112 ASN A CA 1
ATOM 878 C C . ASN A 1 112 ? 9.252 -8.200 -4.753 1.00 98.00 112 ASN A C 1
ATOM 880 O O . ASN A 1 112 ? 10.154 -8.070 -5.577 1.00 98.00 112 ASN A O 1
ATOM 884 N N . GLU A 1 113 ? 9.011 -9.364 -4.146 1.00 97.38 113 GLU A N 1
ATOM 885 C CA . GLU A 1 113 ? 9.807 -10.577 -4.361 1.00 97.38 113 GLU A CA 1
ATOM 886 C C . GLU A 1 113 ? 9.807 -11.000 -5.839 1.00 97.38 113 GLU A C 1
ATOM 888 O O . GLU A 1 113 ? 10.868 -11.227 -6.425 1.00 97.38 113 GLU A O 1
ATOM 893 N N . LYS A 1 114 ? 8.633 -11.030 -6.488 1.00 97.00 114 LYS A N 1
ATOM 894 C CA . LYS A 1 114 ? 8.512 -11.329 -7.932 1.00 97.00 114 LYS A CA 1
ATOM 895 C C . LYS A 1 114 ? 9.240 -10.322 -8.820 1.00 97.00 114 LYS A C 1
ATOM 897 O O . LYS A 1 114 ? 9.589 -10.659 -9.948 1.00 97.00 114 LYS A O 1
ATOM 902 N N . SER A 1 115 ? 9.472 -9.125 -8.297 1.00 96.31 115 SER A N 1
ATOM 903 C CA . SER A 1 115 ? 10.198 -8.029 -8.937 1.00 96.31 115 SER A CA 1
ATOM 904 C C . SER A 1 115 ? 11.688 -8.005 -8.558 1.00 96.31 115 SER A C 1
ATOM 906 O O . SER A 1 115 ? 12.345 -6.974 -8.690 1.00 96.31 115 SER A O 1
ATOM 908 N N . GLY A 1 116 ? 12.225 -9.108 -8.019 1.00 95.31 116 GLY A N 1
ATOM 909 C CA . GLY A 1 116 ? 13.629 -9.214 -7.607 1.00 95.31 116 GLY A CA 1
ATOM 910 C C . GLY A 1 116 ? 13.982 -8.392 -6.363 1.00 95.31 116 GLY A C 1
ATOM 911 O O . GLY A 1 116 ? 15.158 -8.143 -6.111 1.00 95.31 116 GLY A O 1
ATOM 912 N N . GLY A 1 117 ? 12.980 -7.943 -5.603 1.00 95.81 117 GLY A N 1
ATOM 913 C CA . GLY A 1 117 ? 13.143 -7.087 -4.427 1.00 95.81 117 GLY A CA 1
ATOM 914 C C . GLY A 1 117 ? 13.377 -5.605 -4.738 1.00 95.81 117 GLY A C 1
ATOM 915 O O . GLY A 1 117 ? 13.655 -4.850 -3.813 1.00 95.81 117 GLY A O 1
ATOM 916 N N . GLN A 1 118 ? 13.279 -5.192 -6.007 1.00 96.06 118 GLN A N 1
ATOM 917 C CA . GLN A 1 118 ? 13.656 -3.846 -6.469 1.00 96.06 118 GLN A CA 1
ATOM 918 C C . GLN A 1 118 ? 12.474 -2.879 -6.628 1.00 96.06 118 GLN A C 1
ATOM 920 O O . GLN A 1 118 ? 12.681 -1.706 -6.924 1.00 96.06 118 GLN A O 1
ATOM 925 N N . LEU A 1 119 ? 11.227 -3.352 -6.518 1.00 97.94 119 LEU A N 1
ATOM 926 C CA . LEU A 1 119 ? 10.043 -2.521 -6.772 1.00 97.94 119 LEU A CA 1
ATOM 927 C C . LEU A 1 119 ? 9.779 -1.534 -5.627 1.00 97.94 119 LEU A C 1
ATOM 929 O O . LEU A 1 119 ? 9.405 -0.387 -5.872 1.00 97.94 119 LEU A O 1
ATOM 933 N N . ILE A 1 120 ? 9.941 -1.986 -4.382 1.00 97.62 120 ILE A N 1
ATOM 934 C CA . ILE A 1 120 ? 9.641 -1.222 -3.166 1.00 97.62 120 ILE A CA 1
ATOM 935 C C . ILE A 1 120 ? 10.955 -0.852 -2.454 1.00 97.62 120 ILE A C 1
ATOM 937 O O . ILE A 1 120 ? 11.416 -1.535 -1.532 1.00 97.62 120 ILE A O 1
A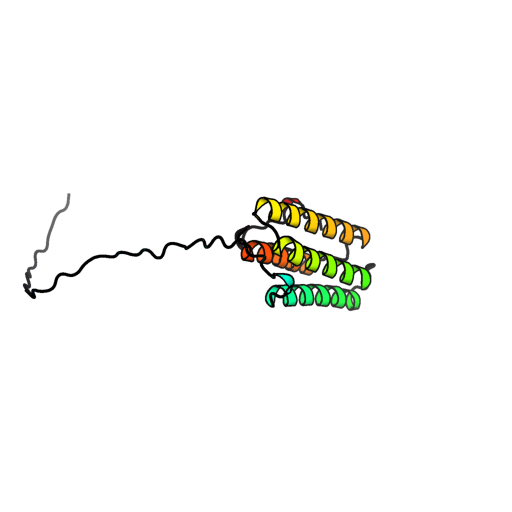TOM 941 N N . GLU A 1 121 ? 11.551 0.261 -2.884 1.00 94.06 121 GLU A N 1
ATOM 942 C CA . GLU A 1 121 ? 12.755 0.854 -2.284 1.00 94.06 121 GLU A CA 1
ATOM 943 C C . GLU A 1 121 ? 12.417 1.711 -1.054 1.00 94.06 121 GLU A C 1
ATOM 945 O O . GLU A 1 121 ? 11.250 1.983 -0.770 1.00 94.06 121 GLU A O 1
ATOM 950 N N . THR A 1 122 ? 13.442 2.152 -0.318 1.00 93.44 122 THR A N 1
ATOM 951 C CA . THR A 1 122 ? 13.319 2.912 0.944 1.00 93.44 122 THR A CA 1
ATOM 952 C C . THR A 1 122 ? 12.278 4.029 0.901 1.00 93.44 122 THR A C 1
ATOM 954 O O . THR A 1 122 ? 11.458 4.122 1.807 1.00 93.44 122 THR A O 1
ATOM 957 N N . ASP A 1 123 ? 12.241 4.840 -0.155 1.00 93.75 123 ASP A N 1
ATOM 958 C CA . ASP A 1 123 ? 11.280 5.945 -0.226 1.00 93.75 123 ASP A CA 1
ATOM 959 C C . ASP A 1 123 ? 9.835 5.437 -0.381 1.00 93.75 123 ASP A C 1
ATOM 961 O O . ASP A 1 123 ? 8.912 5.957 0.247 1.00 93.75 123 ASP A O 1
ATOM 965 N N . GLN A 1 124 ? 9.609 4.394 -1.188 1.00 97.06 124 GLN A N 1
ATOM 966 C CA . GLN A 1 124 ? 8.272 3.816 -1.361 1.00 97.06 124 GLN A CA 1
ATOM 967 C C . GLN A 1 124 ? 7.822 3.038 -0.130 1.00 97.06 124 GLN A C 1
ATOM 969 O O . GLN A 1 124 ? 6.630 3.041 0.166 1.00 97.06 124 GLN A O 1
ATOM 974 N N . ARG A 1 125 ? 8.751 2.412 0.599 1.00 96.50 125 ARG A N 1
ATOM 975 C CA . ARG A 1 125 ? 8.489 1.750 1.883 1.00 96.50 125 ARG A CA 1
ATOM 976 C C . ARG A 1 125 ? 7.796 2.708 2.855 1.00 96.50 125 ARG A C 1
ATOM 978 O O . ARG A 1 125 ? 6.712 2.392 3.349 1.00 96.50 125 ARG A O 1
ATOM 985 N N . GLU A 1 126 ? 8.365 3.899 3.033 1.00 96.75 126 GLU A N 1
ATOM 986 C CA . GLU A 1 126 ? 7.813 4.941 3.906 1.00 96.75 126 GLU A CA 1
ATOM 987 C C . GLU A 1 126 ? 6.457 5.459 3.403 1.00 96.75 126 GLU A C 1
ATOM 989 O O . GLU A 1 126 ? 5.487 5.492 4.160 1.00 96.75 126 GLU A O 1
ATOM 994 N N . MET A 1 127 ? 6.335 5.782 2.109 1.00 98.38 127 MET A N 1
ATOM 995 C CA . MET A 1 127 ? 5.072 6.288 1.544 1.00 98.38 127 MET A CA 1
ATOM 996 C C . MET A 1 127 ? 3.930 5.260 1.612 1.00 98.38 127 MET A C 1
ATOM 998 O O . MET A 1 127 ? 2.776 5.612 1.864 1.00 98.38 127 MET A O 1
ATOM 1002 N N . ILE A 1 128 ? 4.225 3.976 1.384 1.00 98.69 128 ILE A N 1
ATOM 1003 C CA . ILE A 1 128 ? 3.236 2.894 1.465 1.00 98.69 128 ILE A CA 1
ATOM 1004 C C . ILE A 1 128 ? 2.795 2.682 2.916 1.00 98.69 128 ILE A C 1
ATOM 1006 O O . ILE A 1 128 ? 1.595 2.543 3.168 1.00 98.69 128 ILE A O 1
ATOM 1010 N N . ALA A 1 129 ? 3.734 2.673 3.867 1.00 98.31 129 ALA A N 1
ATOM 1011 C CA . ALA A 1 129 ? 3.405 2.588 5.288 1.00 98.31 129 ALA A CA 1
ATOM 1012 C C . ALA A 1 129 ? 2.522 3.769 5.713 1.00 98.31 129 ALA A C 1
ATOM 1014 O O . ALA A 1 129 ? 1.463 3.559 6.306 1.00 98.31 129 ALA A O 1
ATOM 1015 N N . GLU A 1 130 ? 2.895 4.989 5.317 1.00 98.38 130 GLU A N 1
ATOM 1016 C CA . GLU A 1 130 ? 2.120 6.203 5.567 1.00 98.38 130 GLU A CA 1
ATOM 1017 C C . GLU A 1 130 ? 0.690 6.090 5.017 1.00 98.38 130 GLU A C 1
ATOM 1019 O O . GLU A 1 130 ? -0.269 6.393 5.731 1.00 98.38 130 GLU A O 1
ATOM 1024 N N . LEU A 1 131 ? 0.514 5.611 3.780 1.00 98.75 131 LEU A N 1
ATOM 1025 C CA . LEU A 1 131 ? -0.813 5.414 3.188 1.00 98.75 131 LEU A CA 1
ATOM 1026 C C . LEU A 1 131 ? -1.662 4.455 4.031 1.00 98.75 131 LEU A C 1
ATOM 1028 O O . LEU A 1 131 ? -2.828 4.743 4.320 1.00 98.75 131 LEU A O 1
ATOM 1032 N N . ILE A 1 132 ? -1.087 3.315 4.420 1.00 98.69 132 ILE A N 1
ATOM 1033 C CA . ILE A 1 132 ? -1.794 2.272 5.165 1.00 98.69 132 ILE A CA 1
ATOM 1034 C C . ILE A 1 132 ? -2.200 2.779 6.553 1.00 98.69 132 ILE A C 1
ATOM 1036 O O . ILE A 1 132 ? -3.380 2.676 6.910 1.00 98.69 132 ILE A O 1
ATOM 1040 N N . ILE A 1 133 ? -1.266 3.390 7.284 1.00 98.56 133 ILE A N 1
ATOM 1041 C CA . ILE A 1 133 ? -1.475 3.936 8.633 1.00 98.56 133 ILE A CA 1
ATOM 1042 C C . ILE A 1 133 ? -2.508 5.068 8.606 1.00 98.56 133 ILE A C 1
ATOM 1044 O O . ILE A 1 133 ? -3.451 5.060 9.402 1.00 98.56 133 ILE A O 1
ATOM 1048 N N . ASN A 1 134 ? -2.396 6.006 7.660 1.00 98.50 134 ASN A N 1
ATOM 1049 C CA . ASN A 1 134 ? -3.318 7.138 7.549 1.00 98.50 134 ASN A CA 1
ATOM 1050 C C . ASN A 1 134 ? -4.744 6.696 7.198 1.00 98.50 134 ASN A C 1
ATOM 1052 O O . ASN A 1 134 ? -5.714 7.257 7.717 1.00 98.50 134 ASN A O 1
ATOM 1056 N N . ALA A 1 135 ? -4.900 5.689 6.336 1.00 98.44 135 ALA A N 1
ATOM 1057 C CA . ALA A 1 135 ? -6.208 5.141 5.993 1.00 98.44 135 ALA A CA 1
ATOM 1058 C C . ALA A 1 135 ? -6.883 4.465 7.200 1.00 98.44 135 ALA A C 1
ATOM 1060 O O . ALA A 1 135 ? -8.078 4.674 7.436 1.00 98.44 135 ALA A O 1
ATOM 1061 N N . GLY A 1 136 ? -6.122 3.698 7.988 1.00 98.19 136 GLY A N 1
ATOM 1062 C CA . GLY A 1 136 ? -6.614 3.083 9.221 1.00 98.19 136 GLY A CA 1
ATOM 1063 C C . GLY A 1 136 ? -6.951 4.120 10.300 1.00 98.19 136 GLY A C 1
ATOM 1064 O O . GLY A 1 136 ? -8.018 4.049 10.917 1.00 98.19 136 GLY A O 1
ATOM 1065 N N . PHE A 1 137 ? -6.125 5.160 10.446 1.00 98.19 137 PHE A N 1
ATOM 1066 C CA . PHE A 1 137 ? -6.377 6.274 11.361 1.00 98.19 137 PHE A CA 1
ATOM 1067 C C . PHE A 1 137 ? -7.662 7.026 10.990 1.00 98.19 137 PHE A C 1
ATOM 1069 O O . PHE A 1 137 ? -8.515 7.263 11.845 1.00 98.19 137 PHE A O 1
ATOM 1076 N N . LYS A 1 138 ? -7.879 7.317 9.698 1.00 97.31 138 LYS A N 1
ATOM 1077 C CA . LYS A 1 138 ? -9.134 7.915 9.195 1.00 97.31 138 LYS A CA 1
ATOM 1078 C C . LYS A 1 138 ? -10.362 7.047 9.480 1.00 97.31 138 LYS A C 1
ATOM 1080 O O . LYS A 1 138 ? -11.465 7.574 9.616 1.00 97.31 138 LYS A O 1
ATOM 1085 N N . LYS A 1 139 ? -10.183 5.729 9.572 1.00 95.94 139 LYS A N 1
ATOM 1086 C CA . LYS A 1 139 ? -11.221 4.780 9.990 1.00 95.94 139 LYS A CA 1
ATOM 1087 C C . LYS A 1 139 ? -11.412 4.681 11.500 1.00 95.94 139 LYS A C 1
ATOM 1089 O O . LYS A 1 139 ? -12.414 4.112 11.929 1.00 95.94 139 LYS A O 1
ATOM 1094 N N . GLY A 1 140 ? -10.496 5.241 12.285 1.00 97.25 140 GLY A N 1
ATOM 1095 C CA . GLY A 1 140 ? -10.471 5.116 13.738 1.00 97.25 140 GLY A CA 1
ATOM 1096 C C . GLY A 1 140 ? -10.005 3.740 14.217 1.00 97.25 140 GLY A C 1
ATOM 1097 O O . GLY A 1 140 ? -10.424 3.308 15.287 1.00 97.25 140 GLY A O 1
ATOM 1098 N N . PHE A 1 141 ? -9.204 3.022 13.421 1.00 97.69 141 PHE A N 1
ATOM 1099 C CA . PHE A 1 141 ? -8.749 1.663 13.744 1.00 97.69 141 PHE A CA 1
ATOM 1100 C C . PHE A 1 141 ? -7.382 1.604 14.431 1.00 97.69 141 PHE A C 1
ATOM 1102 O O . PHE A 1 141 ? -7.088 0.601 15.071 1.00 97.69 141 PHE A O 1
ATOM 1109 N N . ASN A 1 142 ? -6.591 2.669 14.331 1.00 98.31 142 ASN A N 1
ATOM 1110 C CA . ASN A 1 142 ? -5.269 2.816 14.937 1.00 98.31 142 ASN A CA 1
ATOM 1111 C C . ASN A 1 142 ? -5.011 4.287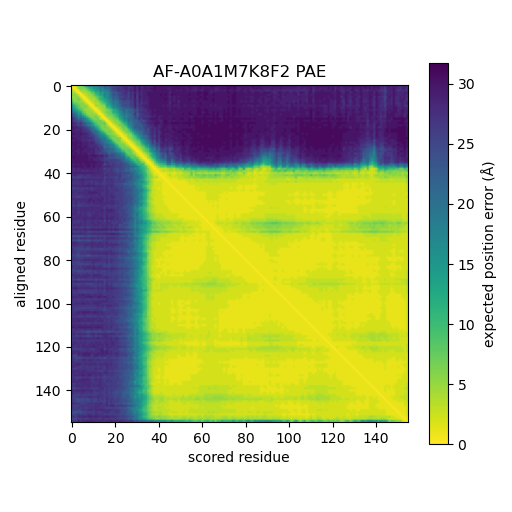 15.281 1.00 98.31 142 ASN A C 1
ATOM 1113 O O . ASN A 1 142 ? -5.746 5.172 14.823 1.00 98.31 142 ASN A O 1
ATOM 1117 N N . THR A 1 143 ? -3.973 4.559 16.072 1.00 97.94 143 THR A N 1
ATOM 1118 C CA . THR A 1 143 ? -3.469 5.934 16.239 1.00 97.94 143 THR A CA 1
ATOM 1119 C C . THR A 1 143 ? -2.575 6.324 15.066 1.00 97.94 143 THR A C 1
ATOM 1121 O O . THR A 1 143 ? -2.104 5.471 14.317 1.00 97.94 143 THR A O 1
ATOM 1124 N N . GLN A 1 144 ? -2.336 7.622 14.884 1.00 94.88 144 GLN A N 1
ATOM 1125 C CA . GLN A 1 144 ? -1.522 8.107 13.769 1.00 94.88 144 GLN A CA 1
ATOM 1126 C C . GLN A 1 144 ? -0.051 7.660 13.874 1.00 94.88 144 GLN A C 1
ATOM 1128 O O . GLN A 1 144 ? 0.630 7.535 12.864 1.00 94.88 144 GLN A O 1
ATOM 1133 N N . GLU A 1 145 ? 0.428 7.401 15.090 1.00 96.19 145 GLU A N 1
ATOM 1134 C CA . GLU A 1 145 ? 1.799 6.984 15.394 1.00 96.19 145 GLU A CA 1
ATOM 1135 C C . GLU A 1 145 ? 1.978 5.457 15.464 1.00 96.19 145 GLU A C 1
ATOM 1137 O O . GLU A 1 145 ? 3.090 4.979 15.679 1.00 96.19 145 GLU A O 1
ATOM 1142 N N . GLU A 1 146 ? 0.897 4.687 15.336 1.00 97.31 146 GLU A N 1
ATOM 1143 C CA . GLU A 1 146 ? 0.928 3.227 15.409 1.00 97.31 146 GLU A CA 1
ATOM 1144 C C . GLU A 1 146 ? 1.231 2.628 14.032 1.00 97.31 146 GLU A C 1
ATOM 1146 O O . GLU A 1 146 ? 0.396 2.663 13.123 1.00 97.31 146 GLU A O 1
ATOM 1151 N N . ASP A 1 147 ? 2.420 2.039 13.884 1.00 97.69 147 ASP A N 1
ATOM 1152 C CA . ASP A 1 147 ? 2.789 1.301 12.679 1.00 97.69 147 ASP A CA 1
ATOM 1153 C C . ASP A 1 147 ? 2.138 -0.086 12.659 1.00 97.69 147 ASP A C 1
ATOM 1155 O O . ASP A 1 147 ? 2.723 -1.109 13.014 1.00 97.69 147 ASP A O 1
ATOM 1159 N N . ILE A 1 148 ? 0.898 -0.118 12.182 1.00 97.94 148 ILE A N 1
ATOM 1160 C CA . ILE A 1 148 ? 0.103 -1.341 12.028 1.00 97.94 148 ILE A CA 1
ATOM 1161 C C . ILE A 1 148 ? 0.622 -2.299 10.948 1.00 97.94 148 ILE A C 1
ATOM 1163 O O . ILE A 1 148 ? -0.009 -3.322 10.698 1.00 97.94 148 ILE A O 1
ATOM 1167 N N . THR A 1 149 ? 1.719 -1.980 10.258 1.00 98.06 149 THR A N 1
ATOM 1168 C CA . THR A 1 149 ? 2.248 -2.817 9.170 1.00 98.06 149 THR A CA 1
ATOM 1169 C C . THR A 1 149 ? 3.521 -3.566 9.550 1.00 98.06 149 THR A C 1
ATOM 1171 O O . THR A 1 149 ? 3.840 -4.559 8.896 1.00 98.06 149 THR A O 1
ATOM 1174 N N . GLU A 1 150 ? 4.209 -3.138 10.614 1.00 96.88 150 GLU A N 1
ATOM 1175 C CA . GLU A 1 150 ? 5.529 -3.631 11.026 1.00 96.88 150 GLU A CA 1
ATOM 1176 C C . GLU A 1 150 ? 5.596 -5.159 11.171 1.00 96.88 150 GLU A C 1
ATOM 1178 O O . GLU A 1 150 ? 6.567 -5.769 10.734 1.00 96.88 150 GLU A O 1
ATOM 1183 N N . GLU A 1 151 ? 4.549 -5.797 11.709 1.00 98.00 151 GLU A N 1
ATOM 1184 C CA . GLU A 1 151 ? 4.541 -7.243 11.988 1.00 98.00 151 GLU A CA 1
ATOM 1185 C C . GLU A 1 151 ? 4.726 -8.118 10.734 1.00 98.00 151 GLU A C 1
ATOM 1187 O O . GLU A 1 151 ? 5.334 -9.186 10.809 1.00 98.00 151 GLU A O 1
ATOM 1192 N N . TRP A 1 152 ? 4.188 -7.703 9.583 1.00 98.25 152 TRP A N 1
ATOM 1193 C CA . TRP A 1 152 ? 4.155 -8.534 8.362 1.00 98.25 152 TRP A CA 1
ATOM 1194 C C . TRP A 1 152 ? 5.058 -8.025 7.256 1.00 98.25 152 TRP A C 1
ATOM 1196 O O . TRP A 1 152 ? 5.131 -8.617 6.181 1.00 98.25 152 TRP A O 1
ATOM 1206 N N . ARG A 1 153 ? 5.678 -6.881 7.482 1.00 94.38 153 ARG A N 1
ATOM 1207 C CA . ARG A 1 153 ? 6.417 -6.161 6.473 1.00 94.38 153 ARG A CA 1
ATOM 1208 C C . ARG A 1 153 ? 7.814 -6.752 6.356 1.00 94.38 153 ARG A C 1
ATOM 1210 O O . ARG A 1 153 ? 8.634 -6.629 7.259 1.00 94.38 153 ARG A O 1
ATOM 1217 N N . GLU A 1 154 ? 8.065 -7.361 5.208 1.00 91.25 154 GLU A N 1
ATOM 1218 C CA . GLU A 1 154 ? 9.378 -7.901 4.851 1.00 91.25 154 GLU A CA 1
ATOM 1219 C C . GLU A 1 154 ? 10.101 -6.942 3.912 1.00 91.25 154 GLU A C 1
ATOM 1221 O O . GLU A 1 154 ? 11.301 -6.727 4.079 1.00 91.25 154 GLU A O 1
ATOM 1226 N N . TRP A 1 155 ? 9.318 -6.334 3.006 1.00 74.69 155 TRP A N 1
ATOM 1227 C CA . TRP A 1 155 ? 9.760 -5.502 1.895 1.00 74.69 155 TRP A CA 1
ATOM 1228 C C . TRP A 1 155 ? 10.947 -6.116 1.146 1.00 74.69 155 TRP A C 1
ATOM 1230 O O . TRP A 1 155 ? 12.121 -5.817 1.477 1.00 74.69 155 TRP A O 1
#

Sequence (155 aa):
MTRYLFLFFTIYLFSCTQTRNNDISNENTHQHMSVNTKLDLRHDSAMVSLIGDIKTSMLGYMEIAHPEYTAADVDHCVVILEEYLTTLGSAADPSSGLDIVKKTVLKLNDLNEKSGGQLIETDQREMIAELIINAGFKKGFNTQEEDITEEWREW

Foldseek 3Di:
DDDDDDDDDDDDDDDDDDDDDDDDDDDPPPPPDPDLDQAQQLPDPVLVVLLVVLLVVLVVCCVPPVAQDDNVLSVVLSVLSSVLLNLCSNDRALVSLLVSLLVSQVVVVVSCVVRVVPRQDPVSVVSSQQSSLVSCVVVVNDPSPDRSNVVRHPD

Mean predicted aligned error: 11.73 Å

pLDDT: mean 84.06, std 23.27, range [33.41, 98.88]

Solvent-accessible surface area (backbone atoms only — not comparable to full-atom values): 9672 Å² total; per-residue (Å²): 145,81,87,88,85,84,90,77,88,79,90,78,88,78,90,81,83,89,78,92,80,82,88,79,92,74,78,87,66,86,78,83,77,90,66,99,59,73,46,72,43,66,74,33,67,68,56,49,48,50,54,51,50,47,50,50,49,49,58,54,44,45,79,75,69,64,60,89,52,49,73,66,54,51,51,49,52,51,50,53,52,51,49,46,31,51,53,52,21,63,46,88,47,48,70,58,37,50,55,49,47,48,54,47,40,47,53,49,33,55,51,20,55,77,27,78,53,65,61,53,45,75,71,45,49,54,54,51,49,49,51,53,32,52,53,36,29,76,70,67,54,48,52,86,85,48,72,81,54,64,94,62,58,76,105

Nearest PDB structures (foldseek):
  7a0o-assembly1_B  TM=4.470E-01  e=3.001E+00  Trichonephila clavipes
  8j2y-assembly1_B  TM=3.483E-01  e=1.719E+00  Acidimicrobiaceae bacterium
  7oom-assembly1_B  TM=4.687E-01  e=7.469E+00  Trichonephila clavipes
  3nuf-assembly3_B  TM=2.809E-01  e=1.809E+00  Lacticaseibacillus paracasei ATCC 334

Secondary structure (DSSP, 8-state):
----------------------------------------GGG-HHHHHHHHHHHHHHHHHHHHH--S--HHHHHHHHHHHHHHHHHHHT--SHHHHHHHHHHHHHHHHHHHHHTTT-SS-HHHHHHHHHHHHHHHHHHTSS-TT--TTGGG---